Protein AF-A0A966XV02-F1 (afdb_monomer_lite)

Structure (mmCIF, N/CA/C/O backbone):
data_AF-A0A966XV02-F1
#
_entry.id   AF-A0A966XV02-F1
#
loop_
_atom_site.group_PDB
_atom_site.id
_atom_site.type_symbol
_atom_site.label_atom_id
_atom_site.label_alt_id
_atom_site.label_comp_id
_atom_site.label_asym_id
_atom_site.label_entity_id
_atom_site.label_seq_id
_atom_site.pdbx_PDB_ins_code
_atom_site.Cartn_x
_atom_site.Cartn_y
_atom_site.Cartn_z
_atom_site.occupancy
_atom_site.B_iso_or_equiv
_atom_site.auth_seq_id
_atom_site.auth_comp_id
_atom_site.auth_asym_id
_atom_site.auth_atom_id
_atom_site.pdbx_PDB_model_num
ATOM 1 N N . MET A 1 1 ? 54.359 -11.514 -20.896 1.00 41.22 1 MET A N 1
ATOM 2 C CA . MET A 1 1 ? 53.354 -11.986 -19.919 1.00 41.22 1 MET A CA 1
ATOM 3 C C . MET A 1 1 ? 53.203 -10.950 -18.806 1.00 41.22 1 MET A C 1
ATOM 5 O O . MET A 1 1 ? 54.077 -10.916 -17.950 1.00 41.22 1 MET A O 1
ATOM 9 N N . PRO A 1 2 ? 52.170 -10.087 -18.801 1.00 52.22 2 PRO A N 1
ATOM 10 C CA . PRO A 1 2 ? 51.765 -9.352 -17.605 1.00 52.22 2 PRO A CA 1
ATOM 11 C C . PRO A 1 2 ? 50.585 -10.058 -16.914 1.00 52.22 2 PRO A C 1
ATOM 13 O O . PRO A 1 2 ? 49.543 -10.295 -17.522 1.00 52.22 2 PRO A O 1
ATOM 16 N N . MET A 1 3 ? 50.785 -10.426 -15.647 1.00 55.25 3 MET A N 1
ATOM 17 C CA . MET A 1 3 ? 49.776 -11.001 -14.751 1.00 55.25 3 MET A CA 1
ATOM 18 C C . MET A 1 3 ? 48.777 -9.920 -14.327 1.00 55.25 3 MET A C 1
ATOM 20 O O . MET A 1 3 ? 49.162 -8.833 -13.896 1.00 55.25 3 MET A O 1
ATOM 24 N N . ALA A 1 4 ? 47.492 -10.236 -14.454 1.00 66.31 4 ALA A N 1
ATOM 25 C CA . ALA A 1 4 ? 46.384 -9.403 -14.026 1.00 66.31 4 ALA A CA 1
ATOM 26 C C . ALA A 1 4 ? 46.385 -9.200 -12.502 1.00 66.31 4 ALA A C 1
ATOM 28 O O . ALA A 1 4 ? 46.421 -10.171 -11.751 1.00 66.31 4 ALA A O 1
ATOM 29 N N . TYR A 1 5 ? 46.214 -7.959 -12.047 1.00 48.06 5 TYR A N 1
ATOM 30 C CA . TYR A 1 5 ? 45.597 -7.702 -10.746 1.00 48.06 5 TYR A CA 1
ATOM 31 C C . TYR A 1 5 ? 44.140 -7.317 -10.985 1.00 48.06 5 TYR A C 1
ATOM 33 O O . TYR A 1 5 ? 43.804 -6.165 -11.258 1.00 48.06 5 TYR A O 1
ATOM 41 N N . ALA A 1 6 ? 43.273 -8.328 -10.938 1.00 52.16 6 ALA A N 1
ATOM 42 C CA . ALA A 1 6 ? 41.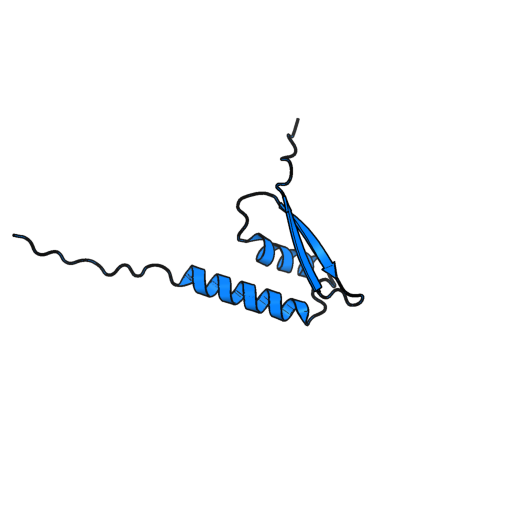835 -8.142 -10.903 1.00 52.16 6 ALA A CA 1
ATOM 43 C C . ALA A 1 6 ? 41.463 -7.392 -9.616 1.00 52.16 6 ALA A C 1
ATOM 45 O O . ALA A 1 6 ? 41.676 -7.882 -8.508 1.00 52.16 6 ALA A O 1
ATOM 46 N N . GLN A 1 7 ? 40.908 -6.194 -9.770 1.00 52.41 7 GLN A N 1
ATOM 47 C CA . GLN A 1 7 ? 40.303 -5.453 -8.668 1.00 52.41 7 GLN A CA 1
ATOM 48 C C . GLN A 1 7 ? 39.053 -6.214 -8.186 1.00 52.41 7 GLN A C 1
ATOM 50 O O . GLN A 1 7 ? 38.258 -6.659 -9.025 1.00 52.41 7 GLN A O 1
ATOM 55 N N . PRO A 1 8 ? 38.830 -6.381 -6.869 1.00 45.75 8 PRO A N 1
ATOM 56 C CA . PRO A 1 8 ? 37.624 -7.027 -6.381 1.00 45.75 8 PRO A CA 1
ATOM 57 C C . PRO A 1 8 ? 36.428 -6.124 -6.691 1.00 45.75 8 PRO A C 1
ATOM 59 O O . PRO A 1 8 ? 36.304 -5.019 -6.163 1.00 45.75 8 PRO A O 1
ATOM 62 N N . ARG A 1 9 ? 35.521 -6.602 -7.551 1.00 54.06 9 ARG A N 1
ATOM 63 C CA . ARG A 1 9 ? 34.192 -6.009 -7.703 1.00 54.06 9 ARG A CA 1
ATOM 64 C C . ARG A 1 9 ? 33.473 -6.141 -6.364 1.00 54.06 9 ARG A C 1
ATOM 66 O O . ARG A 1 9 ? 32.881 -7.177 -6.077 1.00 54.06 9 ARG A O 1
ATOM 73 N N . VAL A 1 10 ? 33.476 -5.081 -5.561 1.00 60.16 10 VAL A N 1
ATOM 74 C CA . VAL A 1 10 ? 32.508 -4.899 -4.472 1.00 60.16 10 VAL A CA 1
ATOM 75 C C . VAL A 1 10 ? 31.132 -4.619 -5.087 1.00 60.16 10 VAL A C 1
ATOM 77 O O . VAL A 1 10 ? 30.590 -3.520 -5.036 1.00 60.16 10 VAL A O 1
ATOM 80 N N . ALA A 1 11 ? 30.579 -5.627 -5.760 1.00 53.09 11 ALA A N 1
ATOM 81 C CA . ALA A 1 11 ? 29.291 -5.545 -6.417 1.00 53.09 11 ALA A CA 1
ATOM 82 C C . ALA A 1 11 ? 28.167 -5.678 -5.377 1.00 53.09 11 ALA A C 1
ATOM 84 O O . ALA A 1 11 ? 27.847 -6.756 -4.885 1.00 53.09 11 ALA A O 1
ATOM 85 N N . SER A 1 12 ? 27.567 -4.528 -5.076 1.00 52.25 12 SER A N 1
ATOM 86 C CA . SER A 1 12 ? 26.155 -4.334 -4.731 1.00 52.25 12 SER A CA 1
ATOM 87 C C . SER A 1 12 ? 25.570 -5.048 -3.494 1.00 52.25 12 SER A C 1
ATOM 89 O O . SER A 1 12 ? 24.757 -5.958 -3.623 1.00 52.25 12 SER A O 1
ATOM 91 N N . LYS A 1 13 ? 25.820 -4.505 -2.293 1.00 58.06 13 LYS A N 1
ATOM 92 C CA . LYS A 1 13 ? 24.954 -4.706 -1.107 1.00 58.06 13 LYS A CA 1
ATOM 93 C C . LYS A 1 13 ? 23.694 -3.801 -0.985 1.00 58.06 13 LYS A C 1
ATOM 95 O O . LYS A 1 13 ? 22.835 -4.160 -0.186 1.00 58.06 13 LYS A O 1
ATOM 100 N N . PRO A 1 14 ? 23.480 -2.686 -1.730 1.00 59.84 14 PRO A N 1
ATOM 101 C CA . PRO A 1 14 ? 22.360 -1.783 -1.437 1.00 59.84 14 PRO A CA 1
ATOM 102 C C . PRO A 1 14 ? 20.997 -2.311 -1.912 1.00 59.84 14 PRO A C 1
ATOM 104 O O . PRO A 1 14 ? 19.983 -2.010 -1.292 1.00 59.84 14 PRO A O 1
ATOM 107 N N . LYS A 1 15 ? 20.951 -3.140 -2.967 1.00 60.12 15 LYS A N 1
ATOM 108 C CA . LYS A 1 15 ? 19.683 -3.686 -3.488 1.00 60.12 15 LYS A CA 1
ATOM 109 C C . LYS A 1 15 ? 19.026 -4.670 -2.517 1.00 60.12 15 LYS A C 1
ATOM 111 O O . LYS A 1 15 ? 17.812 -4.637 -2.347 1.00 60.12 15 LYS A O 1
ATOM 116 N N . ALA A 1 16 ? 19.828 -5.514 -1.867 1.00 68.69 16 ALA A N 1
ATOM 117 C CA . ALA A 1 16 ? 19.334 -6.476 -0.886 1.00 68.69 16 ALA A CA 1
ATOM 118 C C . ALA A 1 16 ? 18.818 -5.774 0.381 1.00 68.69 16 ALA A C 1
ATOM 120 O O . ALA A 1 16 ? 17.737 -6.094 0.859 1.00 68.69 16 ALA A O 1
ATOM 121 N N . THR A 1 17 ? 19.538 -4.764 0.881 1.00 77.81 17 THR A N 1
ATOM 122 C CA . THR A 1 17 ? 19.112 -3.984 2.054 1.00 77.81 17 THR A CA 1
ATOM 123 C C . THR A 1 17 ? 17.828 -3.196 1.795 1.00 77.81 17 THR A C 1
ATOM 125 O O . THR A 1 17 ? 16.933 -3.205 2.636 1.00 77.81 17 THR A O 1
ATOM 128 N N . ALA A 1 18 ? 17.702 -2.551 0.629 1.00 71.69 18 ALA A N 1
ATOM 129 C CA . ALA A 1 18 ? 16.489 -1.820 0.259 1.00 71.69 18 ALA A CA 1
ATOM 130 C C . ALA A 1 18 ? 15.269 -2.748 0.137 1.00 71.69 18 ALA A C 1
ATOM 132 O O . ALA A 1 18 ? 14.174 -2.395 0.568 1.00 71.69 18 ALA A O 1
ATOM 133 N N . GLU A 1 19 ? 15.462 -3.956 -0.397 1.00 79.56 19 GLU A N 1
ATOM 134 C CA . GLU A 1 19 ? 14.400 -4.958 -0.474 1.00 79.56 19 GLU A CA 1
ATOM 135 C C . GLU A 1 19 ? 13.976 -5.463 0.908 1.00 79.56 19 GLU A C 1
ATOM 137 O O . GLU A 1 19 ? 12.784 -5.584 1.179 1.00 79.56 19 GLU A O 1
ATOM 142 N N . LEU A 1 20 ? 14.935 -5.724 1.799 1.00 79.88 20 LEU A N 1
ATOM 143 C CA . LEU A 1 20 ? 14.640 -6.146 3.168 1.00 79.88 20 LEU A CA 1
ATOM 144 C C . LEU A 1 20 ? 13.891 -5.059 3.946 1.00 79.88 20 LEU A C 1
ATOM 146 O O . LEU A 1 20 ? 12.920 -5.374 4.626 1.00 79.88 20 LEU A O 1
ATOM 150 N N . PHE A 1 21 ? 14.290 -3.791 3.799 1.00 74.38 21 PHE A N 1
AT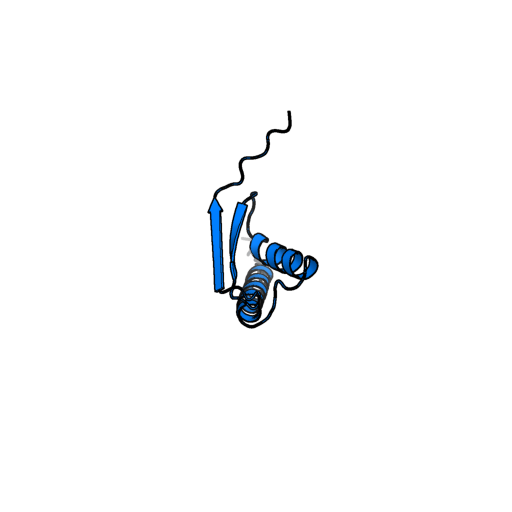OM 151 C CA . PHE A 1 21 ? 13.576 -2.657 4.389 1.00 74.38 21 PHE A CA 1
ATOM 152 C C . PHE A 1 21 ? 12.151 -2.537 3.844 1.00 74.38 21 PHE A C 1
ATOM 154 O O . PHE A 1 21 ? 11.213 -2.347 4.607 1.00 74.38 21 PHE A O 1
ATOM 161 N N . ARG A 1 22 ? 11.964 -2.690 2.530 1.00 74.25 22 ARG A N 1
ATOM 162 C CA . ARG A 1 22 ? 10.638 -2.658 1.906 1.00 74.25 22 ARG A CA 1
ATOM 163 C C . ARG A 1 22 ? 9.742 -3.789 2.412 1.00 74.25 22 ARG A C 1
ATOM 165 O O . ARG A 1 22 ? 8.592 -3.525 2.741 1.00 74.25 22 ARG A O 1
ATOM 172 N N . ARG A 1 23 ? 10.250 -5.025 2.478 1.00 74.81 23 ARG A N 1
ATOM 173 C CA . ARG A 1 23 ? 9.487 -6.185 2.973 1.00 74.81 23 ARG A CA 1
ATOM 174 C C . ARG A 1 23 ? 9.092 -6.014 4.431 1.00 74.81 23 ARG A C 1
ATOM 176 O O . ARG A 1 23 ? 7.912 -6.119 4.736 1.00 74.81 23 ARG A O 1
ATOM 183 N N . SER A 1 24 ? 10.046 -5.670 5.298 1.00 72.94 24 SER A N 1
ATOM 184 C CA . SER A 1 24 ? 9.759 -5.464 6.721 1.00 72.94 24 SER A CA 1
ATOM 185 C C . SER A 1 24 ? 8.815 -4.286 6.950 1.00 72.94 24 SER A C 1
ATOM 187 O O . SER A 1 24 ? 7.953 -4.347 7.823 1.00 72.94 24 SER A O 1
ATOM 189 N N . PHE A 1 25 ? 8.932 -3.231 6.138 1.00 71.69 25 PHE A N 1
ATOM 190 C CA . PHE A 1 25 ? 8.000 -2.115 6.152 1.00 71.69 25 PHE A CA 1
ATOM 191 C C . PHE A 1 25 ? 6.599 -2.580 5.748 1.00 71.69 25 PHE A C 1
ATOM 193 O O . PHE A 1 25 ? 5.676 -2.393 6.523 1.00 71.69 25 PHE A O 1
ATOM 200 N N . ILE A 1 26 ? 6.422 -3.257 4.610 1.00 72.44 26 ILE A N 1
ATOM 201 C CA . ILE A 1 26 ? 5.107 -3.764 4.177 1.00 72.44 26 ILE A CA 1
ATOM 202 C C . ILE A 1 26 ? 4.496 -4.722 5.216 1.00 72.44 26 ILE A C 1
ATOM 204 O O . ILE A 1 26 ? 3.323 -4.578 5.557 1.00 72.44 26 ILE A O 1
ATOM 208 N N . GLU A 1 27 ? 5.282 -5.642 5.778 1.00 72.31 27 GLU A N 1
ATOM 209 C CA . GLU A 1 27 ? 4.834 -6.567 6.830 1.00 72.31 27 GLU A CA 1
ATOM 210 C C . GLU A 1 27 ? 4.395 -5.834 8.105 1.00 72.31 27 GLU A C 1
ATOM 212 O O . GLU A 1 27 ? 3.335 -6.126 8.663 1.00 72.31 27 GLU A O 1
ATOM 217 N N . ALA A 1 28 ? 5.160 -4.837 8.558 1.00 68.75 28 ALA A N 1
ATOM 218 C CA . ALA A 1 28 ? 4.775 -4.009 9.700 1.00 68.75 28 ALA A CA 1
ATOM 219 C C . ALA A 1 28 ? 3.479 -3.232 9.430 1.00 68.75 28 ALA A C 1
ATOM 221 O O . ALA A 1 28 ? 2.715 -2.944 10.356 1.00 68.75 28 ALA A O 1
ATOM 222 N N . MET A 1 29 ? 3.224 -2.901 8.164 1.00 67.88 29 MET A N 1
ATOM 223 C CA . MET A 1 29 ? 2.075 -2.107 7.763 1.00 67.88 29 MET A CA 1
ATOM 224 C C . MET A 1 29 ? 0.769 -2.914 7.718 1.00 67.88 29 MET A C 1
ATOM 226 O O . MET A 1 29 ? -0.299 -2.345 7.933 1.00 67.88 29 MET A O 1
ATOM 230 N N . ALA A 1 30 ? 0.846 -4.240 7.571 1.00 64.31 30 ALA A N 1
ATOM 231 C CA . ALA A 1 30 ? -0.295 -5.139 7.773 1.00 64.31 30 ALA A CA 1
ATOM 232 C C 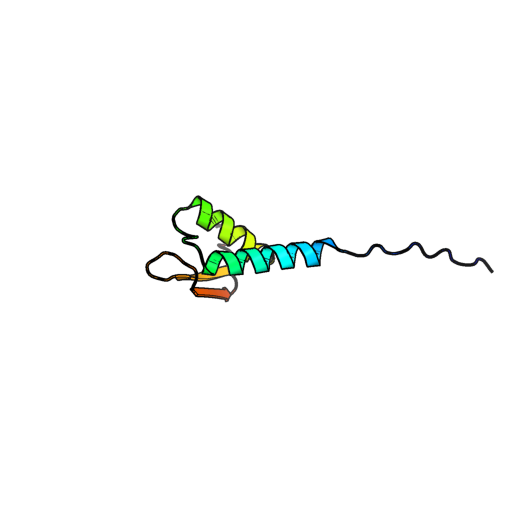. ALA A 1 30 ? -0.794 -5.154 9.237 1.00 64.31 30 ALA A C 1
ATOM 234 O O . ALA A 1 30 ? -1.938 -5.506 9.513 1.00 64.31 30 ALA A O 1
ATOM 235 N N . HIS A 1 31 ? 0.048 -4.738 10.190 1.00 63.34 31 HIS A N 1
ATOM 236 C CA . HIS A 1 31 ? -0.229 -4.822 11.628 1.00 63.34 31 HIS A CA 1
ATOM 237 C C . HIS A 1 31 ? -0.548 -3.466 12.287 1.00 63.34 31 HIS A C 1
ATOM 239 O O . HIS A 1 31 ? -0.809 -3.415 13.490 1.00 63.34 31 HIS A O 1
ATOM 245 N N . ARG A 1 32 ? -0.523 -2.351 11.540 1.00 62.31 32 ARG A N 1
ATOM 246 C CA . ARG A 1 32 ? -0.745 -0.987 12.066 1.00 62.31 32 ARG A CA 1
ATOM 247 C C . ARG A 1 32 ? -1.844 -0.258 11.285 1.00 62.31 32 ARG A C 1
ATOM 249 O O . ARG A 1 32 ? -2.145 -0.615 10.153 1.00 62.31 32 ARG A O 1
ATOM 256 N N . HIS A 1 33 ? -2.426 0.782 11.887 1.00 61.78 33 HIS A N 1
ATOM 257 C CA . HIS A 1 33 ? -3.381 1.704 11.247 1.00 61.78 33 HIS A CA 1
ATOM 258 C C . HIS A 1 33 ? -2.660 2.635 10.259 1.00 61.78 33 HIS A C 1
ATOM 260 O O . HIS A 1 33 ? -2.537 3.831 10.488 1.00 61.78 33 HIS A O 1
ATOM 266 N N . VAL A 1 34 ? -2.086 2.066 9.207 1.00 64.56 34 VAL A N 1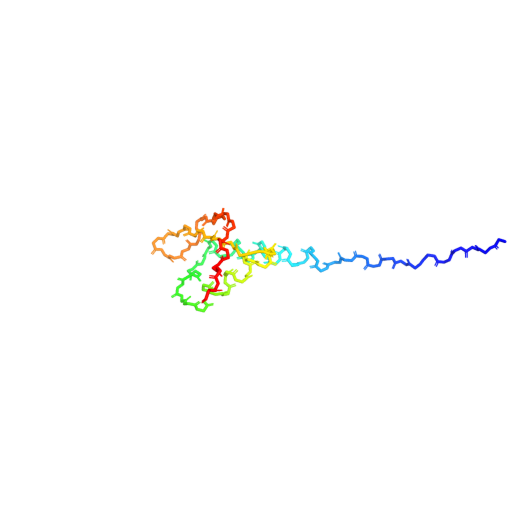
ATOM 267 C CA . VAL A 1 34 ? -1.076 2.732 8.376 1.00 64.56 34 VAL A CA 1
ATOM 268 C C . VAL A 1 34 ? -1.637 3.805 7.472 1.00 64.56 34 VAL A C 1
ATOM 270 O O . VAL A 1 34 ? -0.909 4.696 7.061 1.00 64.56 34 VAL A O 1
ATOM 273 N N . LEU A 1 35 ? -2.918 3.738 7.134 1.00 73.62 35 LEU A N 1
ATOM 274 C CA . LEU A 1 35 ? -3.531 4.688 6.214 1.00 73.62 35 LEU A CA 1
ATOM 275 C C . LEU A 1 35 ? -4.533 5.577 6.954 1.00 73.62 35 LEU A C 1
ATOM 277 O O . LEU A 1 35 ? -5.639 5.815 6.478 1.00 73.62 35 LEU A O 1
ATOM 281 N N . ALA A 1 36 ? -4.162 6.038 8.152 1.00 79.56 36 ALA A N 1
ATOM 282 C CA . ALA A 1 36 ? -4.990 6.926 8.966 1.00 79.56 36 ALA A CA 1
ATOM 283 C C . ALA A 1 36 ? -4.861 8.408 8.566 1.00 79.56 36 ALA A C 1
ATOM 285 O O . ALA A 1 36 ? -5.710 9.218 8.939 1.00 79.56 36 ALA A O 1
ATOM 286 N N . SER A 1 37 ? -3.838 8.773 7.783 1.00 83.25 37 SER A N 1
ATOM 287 C CA . SER A 1 37 ? -3.635 10.135 7.284 1.00 83.25 37 SER A CA 1
ATOM 288 C C . SER A 1 37 ? -3.048 10.181 5.863 1.00 83.25 37 SER A C 1
ATOM 290 O O . SER A 1 37 ? -2.344 9.255 5.447 1.00 83.25 37 SER A O 1
ATOM 292 N N . PRO A 1 38 ? -3.250 11.284 5.109 1.00 82.12 38 PRO A N 1
ATOM 293 C CA . PRO A 1 38 ? -2.674 11.445 3.768 1.00 82.12 38 PRO A CA 1
ATOM 294 C C . PRO A 1 38 ? -1.142 11.321 3.721 1.00 82.12 38 PRO A C 1
ATOM 296 O O . PRO A 1 38 ? -0.587 10.804 2.752 1.00 82.12 38 PRO A O 1
ATOM 299 N N . ALA A 1 39 ? -0.446 11.770 4.770 1.00 85.06 39 ALA A N 1
ATOM 300 C CA . ALA A 1 39 ? 1.013 11.694 4.855 1.00 85.06 39 ALA A CA 1
ATOM 301 C C . ALA A 1 39 ? 1.513 10.244 4.983 1.00 85.06 39 ALA A C 1
ATOM 303 O O . ALA A 1 39 ? 2.520 9.869 4.369 1.00 85.06 39 ALA A O 1
ATOM 304 N N . GLU A 1 40 ? 0.800 9.413 5.745 1.00 81.12 40 GLU A N 1
ATOM 305 C CA . GLU A 1 40 ? 1.138 7.998 5.890 1.00 81.12 40 GLU A CA 1
ATOM 306 C C . GLU A 1 40 ? 0.829 7.217 4.606 1.00 81.12 40 GLU A C 1
ATOM 308 O O . GLU A 1 40 ? 1.659 6.421 4.167 1.00 81.12 40 GLU A O 1
ATOM 313 N N . VAL A 1 4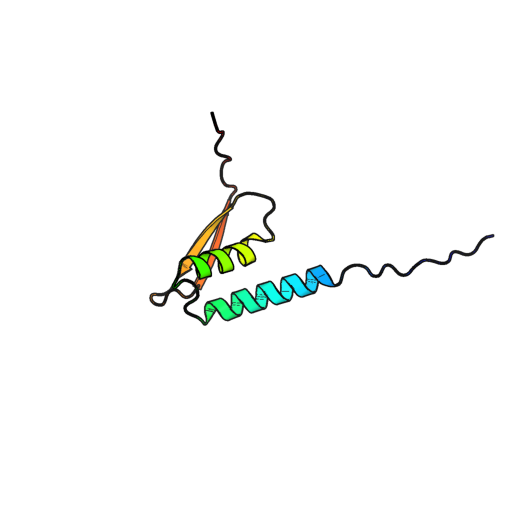1 ? -0.277 7.543 3.921 1.00 81.38 41 VAL A N 1
ATOM 314 C CA . VAL A 1 41 ? -0.596 7.002 2.586 1.00 81.38 41 VAL A CA 1
ATOM 315 C C . VAL A 1 41 ? 0.519 7.315 1.587 1.00 81.38 41 VAL A C 1
ATOM 317 O O . VAL A 1 41 ? 1.013 6.420 0.903 1.00 81.38 41 VAL A O 1
ATOM 320 N N . GLN A 1 42 ? 0.977 8.568 1.527 1.00 83.06 42 GLN A N 1
ATOM 321 C CA . GLN A 1 42 ? 2.049 8.971 0.614 1.00 83.06 42 GLN A CA 1
ATOM 322 C C 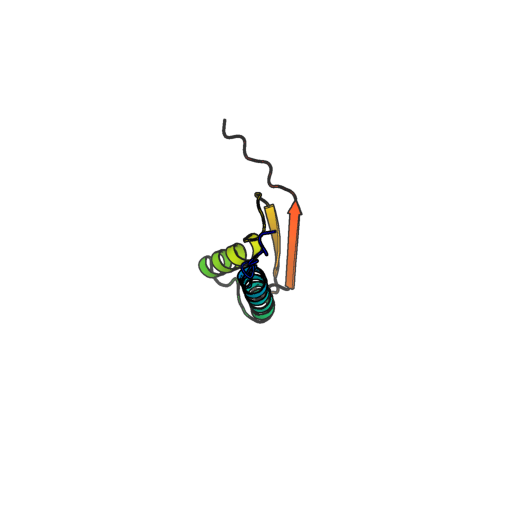. GLN A 1 42 ? 3.377 8.262 0.923 1.00 83.06 42 GLN A C 1
ATOM 324 O O . GLN A 1 42 ? 4.135 7.920 0.012 1.00 83.06 42 GLN A O 1
ATOM 329 N N . SER A 1 43 ? 3.679 8.056 2.206 1.00 83.88 43 SER A N 1
ATOM 330 C CA . SER A 1 43 ? 4.881 7.338 2.642 1.00 83.88 43 SER A CA 1
ATOM 331 C C . SER A 1 43 ? 4.818 5.862 2.247 1.00 83.88 43 SER A C 1
ATOM 333 O O . SER A 1 43 ? 5.783 5.329 1.698 1.00 83.88 43 SER A O 1
ATOM 335 N N . TYR A 1 44 ? 3.659 5.229 2.445 1.00 82.94 44 TYR A N 1
ATOM 336 C CA . TYR A 1 44 ? 3.411 3.847 2.052 1.00 82.94 44 TYR A CA 1
ATOM 337 C C . TYR A 1 44 ? 3.519 3.650 0.534 1.00 82.94 44 TYR A C 1
ATOM 339 O O . TYR A 1 44 ? 4.292 2.807 0.073 1.00 82.94 44 TYR A O 1
ATOM 347 N N . LEU A 1 45 ? 2.830 4.483 -0.253 1.00 82.06 45 LEU A N 1
ATOM 348 C CA . LEU A 1 45 ? 2.859 4.409 -1.715 1.00 82.06 45 LEU A CA 1
ATOM 349 C C . LEU A 1 45 ? 4.260 4.652 -2.283 1.00 82.06 45 LEU A C 1
ATOM 351 O O . LEU A 1 45 ? 4.643 3.983 -3.235 1.00 82.06 45 LEU A O 1
ATOM 355 N N . ARG A 1 46 ? 5.072 5.534 -1.683 1.00 84.00 46 ARG A N 1
ATOM 356 C CA . ARG A 1 46 ? 6.471 5.717 -2.107 1.00 84.00 46 ARG A CA 1
ATOM 357 C C . ARG A 1 46 ? 7.290 4.441 -1.967 1.00 84.00 46 ARG A C 1
ATOM 359 O O . ARG A 1 46 ? 8.022 4.090 -2.887 1.00 84.00 46 ARG A O 1
ATOM 366 N N . VAL A 1 47 ? 7.165 3.736 -0.843 1.00 83.12 47 VAL A N 1
ATOM 367 C CA . VAL A 1 47 ? 7.885 2.472 -0.627 1.00 83.12 47 VAL A CA 1
ATOM 368 C C . VAL A 1 47 ? 7.362 1.383 -1.563 1.00 83.12 47 VAL A C 1
ATOM 370 O O . VAL A 1 47 ? 8.165 0.624 -2.108 1.00 83.12 47 VAL A O 1
ATOM 373 N N . LEU A 1 48 ? 6.046 1.331 -1.792 1.00 80.25 48 LEU A N 1
ATOM 374 C CA . LEU A 1 48 ? 5.397 0.357 -2.669 1.00 80.25 48 LEU A CA 1
ATOM 375 C C . LEU A 1 48 ? 5.718 0.584 -4.157 1.00 80.25 48 LEU A C 1
ATOM 377 O O . LEU A 1 48 ? 5.971 -0.369 -4.887 1.00 80.25 48 LEU A O 1
ATOM 381 N N . LEU A 1 49 ? 5.813 1.827 -4.612 1.00 81.12 49 LEU A N 1
ATOM 382 C CA . LEU A 1 49 ? 6.049 2.156 -6.022 1.00 81.12 49 LEU A CA 1
ATOM 383 C C . LEU A 1 49 ? 7.528 2.366 -6.367 1.00 81.12 49 LEU A C 1
ATOM 385 O O . LEU A 1 49 ? 7.871 2.514 -7.531 1.00 81.12 49 LEU A O 1
ATOM 389 N N . ALA A 1 50 ? 8.439 2.309 -5.388 1.00 80.69 50 ALA A N 1
ATOM 390 C CA . ALA A 1 50 ? 9.879 2.526 -5.597 1.00 80.69 50 ALA A CA 1
ATOM 391 C C . ALA A 1 50 ? 10.564 1.575 -6.607 1.00 80.69 50 ALA A C 1
ATOM 393 O O . ALA A 1 50 ? 11.739 1.761 -6.911 1.00 80.69 50 ALA A O 1
ATOM 394 N N . LYS A 1 51 ? 9.875 0.529 -7.077 1.00 70.19 51 LYS A N 1
ATOM 395 C CA . LYS A 1 51 ? 10.384 -0.450 -8.050 1.00 70.19 51 LYS A CA 1
ATOM 396 C C . LYS A 1 51 ? 9.715 -0.355 -9.420 1.00 70.19 51 LYS A C 1
ATOM 398 O O . LYS A 1 51 ? 10.031 -1.160 -10.291 1.00 70.19 51 LYS A O 1
ATOM 403 N N . THR A 1 52 ? 8.794 0.582 -9.590 1.00 68.94 52 THR A N 1
ATOM 404 C CA . THR A 1 52 ? 8.011 0.705 -10.807 1.00 68.94 52 THR A CA 1
ATOM 405 C C . THR A 1 52 ? 8.600 1.816 -11.668 1.00 68.94 52 THR A C 1
ATOM 407 O O . THR A 1 52 ? 8.602 2.979 -11.275 1.00 68.94 52 THR A O 1
ATOM 410 N N . ASP A 1 53 ? 9.108 1.457 -12.847 1.00 67.75 53 ASP A N 1
ATOM 411 C CA . ASP A 1 53 ? 9.708 2.406 -13.801 1.00 67.75 53 ASP A CA 1
ATOM 412 C C . ASP A 1 53 ? 8.657 3.132 -14.676 1.00 67.75 53 ASP A C 1
ATOM 414 O O . ASP A 1 53 ? 9.002 3.886 -15.586 1.00 67.75 53 ASP A O 1
ATOM 418 N N . HIS A 1 54 ? 7.367 2.892 -14.425 1.00 70.69 54 HIS A N 1
ATOM 419 C CA . HIS A 1 54 ? 6.221 3.443 -15.152 1.00 70.69 54 HIS A CA 1
ATOM 420 C C . HIS A 1 54 ? 5.074 3.786 -14.188 1.00 70.69 54 HIS A C 1
ATOM 422 O O . HIS A 1 54 ? 5.093 3.404 -13.016 1.00 70.69 54 HIS A O 1
ATOM 428 N N . GLY A 1 55 ? 4.096 4.562 -14.660 1.00 72.94 55 GLY A N 1
ATOM 429 C CA . GLY A 1 55 ? 2.917 4.890 -13.864 1.00 72.94 55 GLY A CA 1
ATOM 430 C C . GLY A 1 55 ? 2.019 3.666 -13.752 1.00 72.94 55 GLY A C 1
ATOM 431 O O . GLY A 1 55 ? 1.619 3.120 -14.769 1.00 72.94 55 GLY A O 1
ATOM 432 N N . VAL A 1 56 ? 1.683 3.241 -12.538 1.00 75.81 56 VAL A N 1
ATOM 433 C CA . VAL A 1 56 ? 0.809 2.080 -12.309 1.00 75.81 56 VAL A CA 1
ATOM 434 C C . VAL A 1 56 ? -0.379 2.459 -11.449 1.00 75.81 56 VAL A C 1
ATOM 436 O O . VAL A 1 56 ? -0.265 3.293 -10.545 1.00 75.81 56 VAL A O 1
ATOM 439 N N . PHE A 1 57 ? -1.522 1.831 -11.714 1.00 78.81 57 PHE A N 1
ATOM 440 C CA . PHE A 1 57 ? -2.639 1.859 -10.781 1.00 78.81 57 PHE A CA 1
ATOM 441 C C . PHE A 1 57 ? -2.421 0.799 -9.709 1.00 78.81 57 PHE A C 1
ATOM 443 O O . PHE A 1 57 ? -2.128 -0.352 -10.015 1.00 78.81 57 PHE A O 1
ATOM 450 N N . VAL A 1 58 ? -2.581 1.179 -8.444 1.00 80.44 58 VAL A N 1
ATOM 451 C CA . VAL A 1 58 ? -2.524 0.240 -7.322 1.00 80.44 58 VAL A CA 1
ATOM 452 C C . VAL A 1 58 ? -3.838 0.285 -6.562 1.00 80.44 58 VAL A C 1
ATOM 454 O O . VAL A 1 58 ? -4.274 1.354 -6.136 1.00 80.44 58 VAL A O 1
ATOM 457 N N . MET A 1 59 ? -4.440 -0.882 -6.352 1.00 81.62 59 MET A N 1
ATOM 458 C CA . MET A 1 59 ? -5.550 -1.080 -5.427 1.00 81.62 59 MET A CA 1
ATOM 459 C C . MET A 1 59 ? -5.025 -1.568 -4.079 1.00 81.62 59 MET A C 1
ATOM 461 O O . MET A 1 59 ? -4.255 -2.524 -4.009 1.00 81.62 59 MET A O 1
ATOM 465 N N . LEU A 1 60 ? -5.465 -0.917 -3.001 1.00 84.62 60 LEU A N 1
ATOM 466 C CA . LEU A 1 60 ? -5.197 -1.329 -1.625 1.00 84.62 60 LEU A CA 1
ATOM 467 C C . LEU A 1 60 ? -6.499 -1.800 -0.983 1.00 84.62 60 LEU A C 1
ATOM 469 O O . LEU A 1 60 ? -7.470 -1.046 -0.916 1.00 84.62 60 LEU A O 1
ATOM 473 N N . PHE A 1 61 ? -6.508 -3.034 -0.493 1.00 82.38 61 PHE A N 1
ATOM 474 C CA . PHE A 1 61 ? -7.630 -3.605 0.244 1.00 82.38 61 PHE A CA 1
ATOM 475 C C . PHE A 1 61 ? -7.393 -3.400 1.730 1.00 82.38 61 PHE A C 1
ATOM 477 O O . PHE A 1 61 ? -6.360 -3.827 2.250 1.00 82.38 61 PHE A O 1
ATOM 484 N N . LEU A 1 62 ? -8.338 -2.746 2.403 1.00 85.38 62 LEU A N 1
ATOM 485 C CA . LEU A 1 62 ? -8.210 -2.357 3.802 1.00 85.38 62 LEU A CA 1
ATOM 486 C C . LEU A 1 62 ? -9.274 -3.019 4.671 1.00 85.38 62 LEU A C 1
ATOM 488 O O . LEU A 1 62 ? -10.388 -3.269 4.211 1.00 85.38 62 LEU A O 1
ATOM 492 N N . ASP A 1 63 ? -8.942 -3.261 5.937 1.00 84.44 63 ASP A N 1
ATOM 493 C CA . ASP A 1 63 ? -9.950 -3.566 6.952 1.00 84.44 63 ASP A CA 1
ATOM 494 C C . ASP A 1 63 ? -10.633 -2.282 7.465 1.00 84.44 63 ASP A C 1
ATOM 496 O O . ASP A 1 63 ? -10.249 -1.159 7.130 1.00 84.44 63 ASP A O 1
ATOM 500 N N . ALA A 1 64 ? -11.638 -2.436 8.336 1.00 84.44 64 ALA A N 1
ATOM 501 C CA . ALA A 1 64 ? -12.342 -1.313 8.970 1.00 84.44 64 ALA A CA 1
ATOM 502 C C . ALA A 1 64 ? -11.441 -0.430 9.863 1.00 84.44 64 ALA A C 1
ATOM 504 O O . ALA A 1 64 ? -11.884 0.586 10.395 1.00 84.44 64 ALA A O 1
ATOM 505 N N . GLN A 1 65 ? -10.188 -0.833 10.061 1.00 84.38 65 GLN A N 1
ATOM 506 C CA . GLN A 1 65 ? -9.170 -0.157 10.845 1.00 84.38 65 GLN A CA 1
ATOM 507 C C . GLN A 1 65 ? -8.103 0.507 9.950 1.00 84.38 65 GLN A C 1
ATOM 509 O O . GLN A 1 65 ? -7.099 0.986 10.476 1.00 84.38 65 GLN A O 1
ATOM 514 N N . ASN A 1 66 ? -8.300 0.597 8.629 1.00 82.88 66 ASN A N 1
ATOM 515 C CA . ASN A 1 66 ? -7.335 1.151 7.667 1.00 82.88 66 ASN A CA 1
ATOM 516 C C . ASN A 1 66 ? -5.988 0.401 7.637 1.00 82.88 66 ASN A C 1
ATOM 518 O O . ASN A 1 66 ? -4.938 1.003 7.377 1.00 82.88 66 ASN A O 1
ATOM 522 N N . ARG A 1 67 ? -5.998 -0.904 7.926 1.00 82.00 67 ARG A N 1
ATOM 523 C CA . ARG A 1 67 ? -4.825 -1.782 7.799 1.00 82.00 67 ARG A CA 1
ATOM 524 C C . ARG A 1 67 ? -4.833 -2.452 6.435 1.00 82.00 67 ARG A C 1
ATOM 526 O O . ARG A 1 67 ? -5.893 -2.855 5.965 1.00 82.00 67 ARG A O 1
ATOM 533 N N . VAL A 1 68 ? -3.666 -2.588 5.807 1.00 81.06 68 VAL A N 1
ATOM 534 C CA . VAL A 1 68 ? -3.563 -3.201 4.474 1.00 81.06 68 VAL A CA 1
ATOM 535 C C . VAL A 1 68 ? -3.676 -4.719 4.580 1.00 81.06 68 VAL A C 1
ATOM 537 O O . VAL A 1 68 ? -2.821 -5.366 5.178 1.00 81.06 68 VAL A O 1
ATOM 540 N N . ILE A 1 69 ? -4.718 -5.274 3.964 1.00 83.19 69 ILE A N 1
ATOM 541 C CA . ILE A 1 69 ? -4.968 -6.716 3.839 1.00 83.19 69 ILE A CA 1
ATOM 542 C C . ILE A 1 69 ? -4.298 -7.259 2.570 1.00 83.19 69 ILE A C 1
ATOM 544 O O . ILE A 1 69 ? -3.721 -8.343 2.586 1.00 83.19 69 ILE A O 1
ATOM 548 N N . ALA A 1 70 ? -4.364 -6.504 1.469 1.00 78.88 70 ALA A N 1
ATOM 549 C CA . ALA A 1 70 ? -3.753 -6.858 0.190 1.00 78.88 70 ALA A CA 1
ATOM 550 C C . ALA A 1 70 ? -3.452 -5.610 -0.654 1.00 78.88 70 ALA A C 1
ATOM 552 O O . ALA A 1 70 ? -4.059 -4.553 -0.462 1.00 78.88 70 ALA A O 1
ATOM 553 N N . SER A 1 71 ? -2.534 -5.748 -1.611 1.00 77.81 71 SER A N 1
ATOM 554 C CA . SER A 1 71 ? -2.212 -4.726 -2.609 1.00 77.81 71 SER A CA 1
ATOM 555 C C . SER A 1 71 ? -2.100 -5.365 -3.990 1.00 77.81 71 SER A C 1
ATOM 557 O O . SER A 1 71 ? -1.313 -6.299 -4.154 1.00 77.81 71 SER A O 1
ATOM 559 N N . GLU A 1 72 ? -2.835 -4.847 -4.968 1.00 77.56 72 GLU A N 1
ATOM 560 C CA . GLU A 1 72 ? -2.819 -5.326 -6.353 1.00 77.56 72 GLU A CA 1
ATOM 561 C C . GLU A 1 72 ? -2.427 -4.206 -7.316 1.00 77.56 72 GLU A C 1
ATOM 563 O O . GLU A 1 72 ? -2.886 -3.072 -7.188 1.00 77.56 72 GLU A O 1
ATOM 568 N N . GLU A 1 73 ? -1.570 -4.530 -8.283 1.00 78.19 73 GLU A N 1
ATOM 569 C CA . GLU A 1 73 ? -1.163 -3.625 -9.357 1.00 78.19 73 GLU A CA 1
ATOM 570 C C . GLU A 1 73 ? -2.029 -3.887 -10.593 1.00 78.19 73 GLU A C 1
ATOM 572 O O . GLU A 1 73 ? -2.116 -5.016 -11.077 1.00 78.19 73 GLU A O 1
ATOM 577 N N . MET A 1 74 ? -2.683 -2.846 -11.099 1.00 69.12 74 MET A N 1
ATOM 578 C CA . MET A 1 74 ? -3.654 -2.918 -12.183 1.00 69.12 74 MET A CA 1
ATOM 579 C C . MET A 1 74 ? -3.126 -2.180 -13.417 1.00 69.12 74 MET A C 1
ATOM 581 O O . MET A 1 74 ? -3.628 -1.127 -13.783 1.00 69.12 74 MET A O 1
ATOM 585 N N . GLY A 1 75 ? -2.103 -2.752 -14.057 1.00 67.62 75 GLY A N 1
ATOM 586 C CA . GLY A 1 75 ? -1.597 -2.329 -15.369 1.00 67.62 75 GLY A CA 1
ATOM 587 C C . GLY A 1 75 ? -1.039 -0.900 -15.465 1.00 67.62 75 GLY A C 1
ATOM 588 O O . GLY A 1 75 ? -1.059 -0.112 -14.517 1.00 67.62 75 GLY A O 1
ATOM 589 N N . ASP A 1 76 ? -0.509 -0.585 -16.648 1.00 64.44 76 ASP A N 1
ATOM 590 C CA . ASP A 1 76 ? 0.074 0.721 -16.966 1.00 64.44 76 ASP A CA 1
ATOM 591 C C . ASP A 1 76 ? -1.018 1.801 -16.976 1.00 64.44 76 ASP A C 1
ATOM 593 O O . ASP A 1 76 ? -2.088 1.631 -17.572 1.00 64.44 76 ASP A O 1
ATOM 597 N N . VAL A 1 77 ? -0.754 2.925 -16.313 1.00 63.91 77 VAL A N 1
ATOM 598 C CA . VAL A 1 77 ? -1.608 4.111 -16.387 1.00 63.91 77 VAL A CA 1
ATOM 599 C C . VAL A 1 77 ? -1.471 4.648 -17.812 1.00 63.91 77 VAL A C 1
ATOM 601 O O . VAL A 1 77 ? -0.351 4.988 -18.210 1.00 63.91 77 VAL A O 1
ATOM 604 N N . PRO A 1 78 ? -2.559 4.779 -18.597 1.00 58.19 78 PRO A N 1
ATOM 605 C CA . PRO A 1 78 ? -2.459 5.428 -19.891 1.00 58.19 78 PRO A CA 1
ATOM 606 C C . PRO A 1 78 ? -1.893 6.824 -19.655 1.00 58.19 78 PRO A C 1
ATOM 608 O O . PRO A 1 78 ? -2.475 7.606 -18.898 1.00 58.19 78 PRO A O 1
ATOM 611 N N . ARG A 1 79 ? -0.733 7.123 -20.257 1.00 62.69 79 ARG A N 1
ATOM 612 C CA . ARG A 1 79 ? -0.164 8.468 -20.184 1.00 62.69 79 ARG A CA 1
ATOM 613 C C . ARG A 1 79 ? -1.249 9.415 -20.666 1.00 62.69 79 ARG A C 1
ATOM 615 O O . ARG A 1 79 ? -1.688 9.299 -21.810 1.00 62.69 79 ARG A O 1
ATOM 622 N N . VAL A 1 80 ? -1.697 10.305 -19.785 1.00 60.31 80 VAL A N 1
ATOM 623 C CA . VAL A 1 80 ? -2.566 11.403 -20.187 1.00 60.31 80 VAL A CA 1
ATOM 624 C C . VAL A 1 80 ? -1.750 12.169 -21.217 1.00 60.31 80 VAL A C 1
ATOM 626 O O . VAL A 1 80 ? -0.728 12.768 -20.889 1.00 60.31 80 VAL A O 1
ATOM 629 N N . VAL A 1 81 ? -2.113 12.014 -22.488 1.00 53.31 81 VAL A N 1
ATOM 630 C CA . VAL A 1 81 ? -1.582 12.845 -23.557 1.00 53.31 81 VAL A CA 1
ATOM 631 C C . VAL A 1 81 ? -2.107 14.239 -23.257 1.00 53.31 81 VAL A C 1
ATOM 633 O O . VAL A 1 81 ? -3.276 14.528 -23.491 1.00 53.31 81 VAL A O 1
ATOM 636 N N . GLU A 1 82 ? -1.281 15.059 -22.611 1.00 48.53 82 GLU A N 1
ATOM 637 C CA . GLU A 1 82 ? -1.578 16.479 -22.487 1.00 48.53 82 GLU A CA 1
ATOM 638 C C . GLU A 1 82 ? -1.650 17.041 -23.909 1.00 48.53 82 GLU A C 1
ATOM 640 O O . GLU A 1 82 ? -0.679 16.967 -24.668 1.00 48.53 82 GLU A O 1
ATOM 645 N N . GLY A 1 83 ? -2.852 17.475 -24.284 1.00 44.72 83 GLY A N 1
ATOM 646 C CA . GLY A 1 83 ? -3.143 18.207 -25.512 1.00 44.72 83 GLY A CA 1
ATOM 647 C C . GLY A 1 83 ? -3.246 19.693 -25.233 1.00 44.72 83 GLY A C 1
ATOM 648 O O . GLY A 1 83 ? -3.645 20.047 -24.101 1.00 44.72 83 GLY A O 1
#

Radius of gyration: 19.42 Å; chains: 1; bounding box: 66×30×38 Å

Sequence (83 aa):
MPMAYAQPRVASKPKATAELFRRSFIEAMAHRHVLASPAEVQSYLRVLLAKTDHGVFVMLFLDAQNRVIASEEMGDVPRVVEG

pLDDT: mean 70.71, std 11.72, range [41.22, 85.38]

Foldseek 3Di:
DDDDPDDDPPPDPPVVVLVVVLVVVLVVQLVDLQPPDPVSVVVNVCSVCVPPPADWDKDFDADPSNGGPDIDTDDGDPPPPDD

Secondary structure (DSSP, 8-state):
-PPP--------SHHHHHHHHHHHHHHHHTTS-TTSSHHHHHHHHHHHHTT-SS-EEEEEEE-TTS-EEEEEEEEEPPP----